Protein 1WM2 (pdb70)

InterPro domains:
  IPR000626 Ubiquitin-like domain [PS50053] (16-93)
  IPR000626 Ubiquitin-like domain [SM00213] (18-89)
  IPR022617 Rad60/SUMO-like domain [PF11976] (18-86)
  IPR029071 Ubiquitin-like domain superfamily [SSF54236] (1-93)

Radius of gyration: 11.77 Å; Cα contacts (8 Å, |Δi|>4): 129; chains: 1; bounding box: 25×30×26 Å

Structure (mmCIF, N/CA/C/O backbone):
data_1WM2
#
_entry.id   1WM2
#
_cell.length_a   75.250
_cell.length_b   75.250
_cell.length_c   29.170
_cell.angle_alpha   90.00
_cell.angle_beta   90.00
_cell.angle_gamma   120.00
#
_symmetry.space_group_name_H-M   'H 3'
#
loop_
_entity.id
_entity.type
_entity.pdbx_description
1 polymer 'Ubiquitin-like protein SMT3B'
2 wat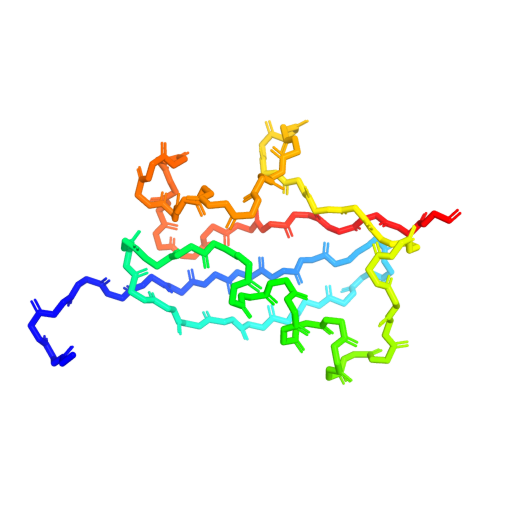er water
#
loop_
_atom_site.group_PDB
_atom_site.id
_atom_site.type_symbol
_atom_site.label_atom_id
_atom_site.label_alt_id
_atom_site.label_comp_id
_atom_site.label_asym_id
_atom_site.label_entity_id
_atom_site.label_seq_id
_atom_site.pdbx_PDB_ins_code
_atom_site.Cartn_x
_atom_site.Cartn_y
_atom_site.Cartn_z
_atom_site.occupancy
_atom_site.B_iso_or_equiv
_atom_site.auth_seq_id
_atom_site.auth_comp_id
_atom_site.auth_asym_id
_atom_site.auth_atom_id
_atom_site.pdbx_PDB_model_num
ATOM 1 N N . THR A 1 1 ? 18.553 -11.857 20.939 1.00 47.27 12 THR A N 1
ATOM 2 C CA . THR A 1 1 ? 18.143 -12.863 21.973 1.00 46.30 12 THR A CA 1
ATOM 3 C C . THR A 1 1 ? 17.457 -12.196 23.178 1.00 45.53 12 THR A C 1
ATOM 4 O O . THR A 1 1 ? 17.266 -10.973 23.217 1.00 44.85 12 THR A O 1
ATOM 8 N N . GLU A 1 2 ? 17.103 -13.011 24.167 1.00 44.28 13 GLU A N 1
ATOM 9 C CA . GLU A 1 2 ? 16.459 -12.503 25.376 1.00 42.81 13 GLU A CA 1
ATOM 10 C C . GLU A 1 2 ? 17.464 -11.814 26.312 1.00 40.00 13 GLU A C 1
ATOM 11 O O . GLU A 1 2 ? 17.088 -11.213 27.346 1.00 39.30 13 GLU A O 1
ATOM 17 N N . ASN A 1 3 ? 18.741 -11.911 25.946 1.00 36.54 14 ASN A N 1
ATOM 18 C CA . ASN A 1 3 ? 19.804 -11.318 26.745 1.00 33.19 14 ASN A CA 1
ATOM 19 C C . ASN A 1 3 ? 20.253 -9.954 26.226 1.00 33.32 14 ASN A C 1
ATOM 20 O O . ASN A 1 3 ? 21.295 -9.423 26.671 1.00 33.77 14 ASN A O 1
ATOM 25 N N . ASN A 1 4 ? 19.509 -9.406 25.266 1.00 31.40 15 ASN A N 1
ATOM 26 C CA . ASN A 1 4 ? 19.834 -8.070 24.751 1.00 31.87 15 ASN A CA 1
ATOM 27 C C . ASN A 1 4 ? 18.887 -7.101 25.458 1.00 31.10 15 ASN A C 1
ATOM 28 O O . ASN A 1 4 ? 17.980 -7.545 26.164 1.00 33.04 15 ASN A O 1
ATOM 33 N N . ASP A 1 5 ? 19.129 -5.789 25.316 1.00 28.69 16 ASP A N 1
ATOM 34 C CA . ASP A 1 5 ? 18.223 -4.764 25.899 1.00 27.03 16 ASP A CA 1
ATOM 35 C C . ASP A 1 5 ? 17.364 -4.414 24.696 1.00 26.51 16 ASP A C 1
ATOM 36 O O . ASP A 1 5 ? 17.916 -3.925 23.707 1.00 24.33 16 ASP A O 1
ATOM 41 N N . HIS A 1 6 ? 16.059 -4.666 24.756 1.00 25.01 17 HIS A N 1
ATOM 42 C CA . HIS A 1 6 ? 15.208 -4.300 23.611 1.00 24.85 17 HIS A CA 1
ATOM 43 C C . HIS A 1 6 ? 14.526 -3.046 24.086 1.00 23.23 17 HIS A C 1
ATOM 44 O O . HIS A 1 6 ? 14.204 -2.889 25.276 1.00 23.77 17 HIS A O 1
ATOM 51 N N . ILE A 1 7 ? 14.365 -2.122 23.173 1.00 19.23 18 ILE A N 1
ATOM 52 C CA . ILE A 1 7 ? 13.777 -0.871 23.532 1.00 18.10 18 ILE A CA 1
ATOM 53 C C . ILE A 1 7 ? 12.485 -0.763 22.739 1.00 17.30 18 ILE A C 1
ATOM 54 O O . ILE A 1 7 ? 12.459 -1.126 21.590 1.00 16.01 18 ILE A O 1
ATOM 59 N N . ASN A 1 8 ? 11.404 -0.360 23.409 1.00 15.76 19 ASN A N 1
ATOM 60 C CA . ASN A 1 8 ? 10.135 -0.131 22.730 1.00 14.65 19 ASN A CA 1
ATOM 61 C C . ASN A 1 8 ? 10.165 1.292 22.286 1.00 13.81 19 ASN A C 1
ATOM 62 O O . ASN A 1 8 ? 10.525 2.182 23.080 1.00 15.69 19 ASN A O 1
ATOM 67 N N . LEU A 1 9 ? 9.810 1.561 21.031 1.00 11.19 20 LEU A N 1
ATOM 68 C CA . LEU A 1 9 ? 9.810 2.926 20.550 1.00 11.84 20 LEU A CA 1
ATOM 69 C C . LEU A 1 9 ? 8.483 3.252 19.894 1.00 12.48 20 LEU A C 1
ATOM 70 O O . LEU A 1 9 ? 7.840 2.351 19.312 1.00 14.27 20 LEU A O 1
ATOM 75 N N . LYS A 1 10 ? 8.047 4.508 20.004 1.00 11.52 21 LYS A N 1
ATOM 76 C CA . LYS A 1 10 ? 6.820 4.925 19.310 1.00 13.58 21 LYS A CA 1
ATOM 77 C C . LYS A 1 10 ? 7.206 5.852 18.196 1.00 14.02 21 LYS A C 1
ATOM 78 O O . LYS A 1 10 ? 8.011 6.745 18.419 1.00 15.14 21 LYS A O 1
ATOM 84 N N . VAL A 1 11 ? 6.643 5.696 16.994 1.00 11.30 22 VAL A N 1
ATOM 85 C CA . VAL A 1 11 ? 6.959 6.629 15.908 1.00 11.62 22 VAL A CA 1
ATOM 86 C C . VAL A 1 11 ? 5.658 7.423 15.700 1.00 11.49 22 VAL A C 1
ATOM 87 O O . VAL A 1 11 ? 4.638 6.857 15.355 1.00 9.97 22 VAL A O 1
ATOM 91 N N . ALA A 1 12 ? 5.690 8.733 15.939 1.00 9.60 23 ALA A N 1
ATOM 92 C CA . ALA A 1 12 ? 4.487 9.560 15.889 1.00 11.78 23 ALA A CA 1
ATOM 93 C C . ALA A 1 12 ? 4.526 10.465 14.721 1.00 12.04 23 ALA A C 1
ATOM 94 O O . ALA A 1 12 ? 5.394 11.349 14.639 1.00 13.70 23 ALA A O 1
ATOM 96 N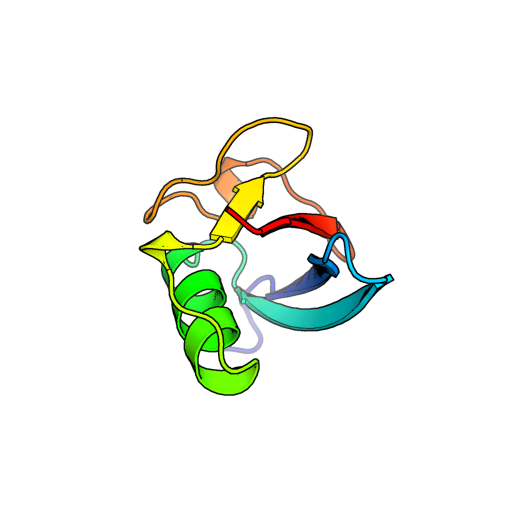 N . GLY A 1 13 ? 3.581 10.286 13.820 1.00 12.08 24 GLY A N 1
ATOM 97 C CA . GLY A 1 13 ? 3.539 11.130 12.637 1.00 13.66 24 GLY A CA 1
ATOM 98 C C . GLY A 1 13 ? 2.868 12.475 12.886 1.00 15.99 24 GLY A C 1
ATOM 99 O O . GLY A 1 13 ? 2.141 12.644 13.854 1.00 15.98 24 GLY A O 1
ATOM 100 N N . GLN A 1 14 ? 3.055 13.434 11.977 1.00 16.27 25 GLN A N 1
ATOM 101 C CA . GLN A 1 14 ? 2.392 14.713 12.169 1.00 19.13 25 GLN A CA 1
ATOM 102 C C . GLN A 1 14 ? 0.908 14.528 11.878 1.00 19.04 25 GLN A C 1
ATOM 103 O O . GLN A 1 14 ? 0.098 15.443 12.146 1.00 20.25 25 GLN A O 1
ATOM 109 N N . ASP A 1 15 ? 0.554 13.362 11.343 1.00 15.49 26 ASP A N 1
ATOM 110 C CA . ASP A 1 15 ? -0.847 13.087 11.065 1.00 15.27 26 ASP A CA 1
ATOM 111 C C . ASP A 1 15 ? -1.590 12.461 12.223 1.00 14.95 26 ASP A C 1
ATOM 112 O O . ASP A 1 15 ? -2.773 12.066 12.074 1.00 16.11 26 ASP A O 1
ATOM 117 N N . GLY A 1 16 ? -0.917 12.345 13.364 1.00 12.82 27 GLY A N 1
ATOM 118 C CA . GLY A 1 16 ? -1.596 11.797 14.531 1.00 12.27 27 GLY A CA 1
ATOM 119 C C . GLY A 1 16 ? -1.337 10.315 14.758 1.00 11.30 27 GLY A C 1
ATOM 120 O O . GLY A 1 16 ? -1.548 9.778 15.838 1.00 11.29 27 GLY A O 1
ATOM 121 N N . SER A 1 17 ? -0.837 9.650 13.722 1.00 11.97 28 SER A N 1
ATOM 122 C CA . SER A 1 17 ? -0.582 8.201 13.849 1.00 10.57 28 SER A CA 1
ATOM 123 C C . SER A 1 17 ? 0.540 7.872 14.839 1.00 10.39 28 SER A C 1
ATOM 124 O O . SER A 1 17 ? 1.506 8.622 14.970 1.00 11.28 28 SER A O 1
ATOM 127 N N . VAL A 1 18 ? 0.383 6.774 15.585 1.00 8.60 29 VAL A N 1
ATOM 128 C CA . VAL A 1 18 ? 1.449 6.320 16.507 1.00 10.38 29 VAL A CA 1
ATOM 129 C C . VAL A 1 18 ? 1.676 4.835 16.196 1.00 11.08 29 VAL A C 1
ATOM 130 O O . VAL A 1 18 ? 0.754 4.023 16.410 1.00 15.33 29 VAL A O 1
ATOM 134 N N . VAL A 1 19 ? 2.860 4.499 15.677 1.00 10.49 30 VAL A N 1
ATOM 135 C CA . VAL A 1 19 ? 3.229 3.147 15.276 1.00 12.18 30 VAL A CA 1
ATOM 136 C C . VAL A 1 19 ? 4.335 2.642 16.204 1.00 11.74 30 VAL A C 1
ATOM 137 O O . VAL A 1 19 ? 5.257 3.392 16.514 1.00 16.32 30 VAL A O 1
ATOM 141 N N . GLN A 1 20 ? 4.234 1.392 16.684 1.00 10.85 31 GLN A N 1
ATOM 142 C CA . GLN A 1 20 ? 5.192 0.869 17.672 1.00 11.13 31 GLN A CA 1
ATOM 143 C C . GLN A 1 20 ? 6.235 -0.061 17.057 1.00 10.18 31 GLN A C 1
ATOM 144 O O . GLN A 1 20 ? 5.942 -0.771 16.115 1.00 10.24 31 GLN A O 1
ATOM 150 N N . PHE A 1 21 ? 7.470 0.044 17.584 1.00 10.23 32 PHE A N 1
ATOM 151 C CA . PHE A 1 21 ? 8.571 -0.794 17.195 1.00 10.14 32 PHE A CA 1
ATOM 152 C C . PHE A 1 21 ? 9.271 -1.342 18.428 1.00 9.78 32 PHE A C 1
ATOM 153 O O . PHE A 1 21 ? 9.137 -0.763 19.514 1.00 11.20 32 PHE A O 1
ATOM 161 N N . LYS A 1 22 ? 9.948 -2.487 18.270 1.00 9.96 33 LYS A N 1
ATOM 162 C CA . LYS A 1 22 ? 10.743 -2.987 19.407 1.00 11.98 33 LYS A CA 1
ATOM 163 C C . LYS A 1 22 ? 12.004 -3.444 18.735 1.00 11.81 33 LYS A C 1
ATOM 164 O O . LYS A 1 22 ? 11.957 -4.354 17.898 1.00 13.65 33 LYS A O 1
ATOM 170 N N . ILE A 1 23 ? 13.146 -2.845 19.087 1.00 12.09 34 ILE A N 1
ATOM 171 C CA . ILE A 1 23 ? 14.380 -3.302 18.458 1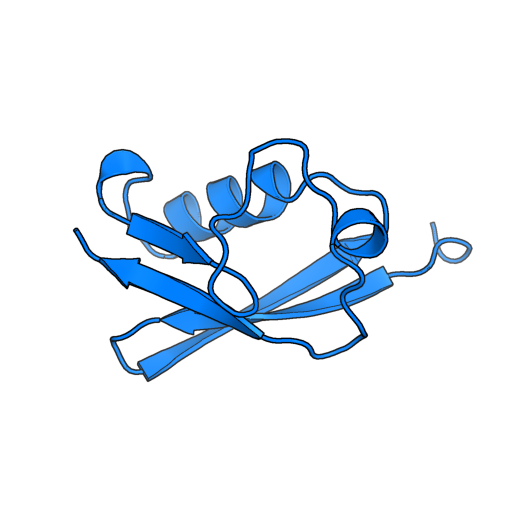.00 12.49 34 ILE A CA 1
ATOM 172 C C . ILE A 1 23 ? 15.469 -3.352 19.542 1.00 13.38 34 ILE A C 1
ATOM 173 O O . ILE A 1 23 ? 15.299 -2.784 20.598 1.00 12.62 34 ILE A O 1
ATOM 178 N N . LYS A 1 24 ? 16.591 -4.006 19.268 1.00 11.89 35 LYS A N 1
ATOM 179 C CA . LYS A 1 24 ? 17.657 -4.072 20.283 1.00 11.62 35 LYS A CA 1
ATOM 180 C C . LYS A 1 24 ? 18.255 -2.638 20.378 1.00 10.77 35 LYS A C 1
ATOM 181 O O . LYS A 1 24 ? 18.278 -1.867 19.386 1.00 11.36 35 LYS A O 1
ATOM 187 N N . ARG A 1 25 ? 18.809 -2.305 21.543 1.00 12.24 36 ARG A N 1
ATOM 188 C CA . ARG A 1 25 ? 19.340 -0.969 21.798 1.00 12.52 36 ARG A CA 1
ATOM 189 C C . ARG A 1 25 ? 20.502 -0.556 20.845 1.00 11.56 36 ARG A C 1
ATOM 190 O O . ARG A 1 25 ? 20.697 0.624 20.549 1.00 11.78 36 ARG A O 1
ATOM 198 N N . HIS A 1 26 ? 21.237 -1.534 20.301 1.00 12.46 37 HIS A N 1
ATOM 199 C CA . HIS A 1 26 ? 22.354 -1.236 19.405 1.00 10.62 37 HIS A CA 1
ATOM 200 C C . HIS A 1 26 ? 22.026 -1.455 17.940 1.00 11.44 37 HIS A C 1
ATOM 201 O O . HIS A 1 26 ? 22.911 -1.529 17.121 1.00 12.16 37 HIS A O 1
ATOM 208 N N . THR A 1 27 ? 20.744 -1.555 17.635 1.00 10.88 38 THR A N 1
ATOM 209 C CA . THR A 1 27 ? 20.347 -1.726 16.224 1.00 10.20 38 THR A CA 1
ATOM 210 C C . THR A 1 27 ? 20.217 -0.392 15.517 1.00 10.37 38 THR A C 1
ATOM 211 O O . THR A 1 27 ? 19.605 0.535 16.032 1.00 9.98 38 THR A O 1
ATOM 215 N N . PRO A 1 28 ? 20.778 -0.273 14.309 1.00 10.00 39 PRO A N 1
ATOM 216 C CA . PRO A 1 28 ? 20.681 0.979 13.540 1.00 10.72 39 PRO A CA 1
ATOM 217 C C . PRO A 1 28 ? 19.223 1.294 13.213 1.00 9.89 39 PRO A C 1
ATOM 218 O O . PRO A 1 28 ? 18.457 0.430 12.816 1.00 9.83 39 PRO A O 1
ATOM 222 N N . LEU A 1 29 ? 18.888 2.579 13.307 1.00 9.17 40 LEU A N 1
ATOM 223 C CA . LEU A 1 29 ? 17.508 2.974 13.139 1.00 9.77 40 LEU A CA 1
ATOM 224 C C . LEU A 1 29 ? 17.074 2.849 11.696 1.00 9.91 40 LEU A C 1
ATOM 225 O O . LEU A 1 29 ? 15.871 2.967 11.406 1.00 10.37 40 LEU A O 1
ATOM 230 N N . SER A 1 30 ? 18.017 2.619 10.784 1.00 10.08 41 SER A N 1
ATOM 231 C CA . SER A 1 30 ? 17.633 2.325 9.392 1.00 9.83 41 SER A CA 1
ATOM 232 C C . SER A 1 30 ? 16.628 1.157 9.359 1.00 11.23 41 SER A C 1
ATOM 233 O O . SER A 1 30 ? 15.750 1.106 8.464 1.00 12.63 41 SER A O 1
ATOM 236 N N . LYS A 1 31 ? 16.749 0.236 10.328 1.00 10.31 42 LYS A N 1
ATOM 237 C CA . LYS A 1 31 ? 15.860 -0.918 10.369 1.00 10.03 42 LYS A CA 1
ATOM 238 C C . LYS A 1 31 ? 14.419 -0.444 10.523 1.00 11.92 42 LYS A C 1
ATOM 239 O O . LYS A 1 31 ? 13.511 -0.865 9.813 1.00 11.66 42 LYS A O 1
ATOM 245 N N . LEU A 1 32 ? 14.245 0.453 11.486 1.00 10.06 43 LEU A N 1
ATOM 246 C CA . LEU A 1 32 ? 12.922 1.019 11.779 1.00 9.45 43 LEU A CA 1
ATOM 247 C C . LEU A 1 32 ? 12.460 1.942 10.676 1.00 9.46 43 LEU A C 1
ATOM 248 O O . LEU A 1 32 ? 11.296 1.873 10.303 1.00 10.42 43 LEU A O 1
ATOM 253 N N . MET A 1 33 ? 13.357 2.789 10.147 1.00 9.36 44 MET A N 1
ATOM 254 C CA . MET A 1 33 ? 12.893 3.733 9.133 1.00 9.62 44 MET A CA 1
ATOM 255 C C . MET A 1 33 ? 12.453 3.010 7.868 1.00 13.01 44 MET A C 1
ATOM 256 O O . MET A 1 33 ? 11.427 3.379 7.282 1.00 13.51 44 MET A O 1
ATOM 261 N N . LYS A 1 34 ? 13.206 2.008 7.446 1.00 12.33 45 LYS A N 1
ATOM 262 C CA . LYS A 1 34 ? 12.787 1.268 6.239 1.00 15.01 45 LYS A CA 1
ATOM 263 C C . LYS A 1 34 ? 11.467 0.547 6.445 1.00 15.91 45 LYS A C 1
ATOM 264 O O . LYS A 1 34 ? 10.595 0.567 5.563 1.00 16.27 45 LYS A O 1
ATOM 270 N N . ALA A 1 35 ? 11.324 -0.114 7.585 1.00 14.01 46 ALA A N 1
ATOM 271 C CA . ALA A 1 35 ? 10.103 -0.861 7.933 1.00 13.80 46 ALA A CA 1
ATOM 272 C C . ALA A 1 35 ? 8.905 0.063 7.969 1.00 13.56 46 ALA A C 1
ATOM 273 O O . ALA A 1 35 ? 7.841 -0.291 7.473 1.00 13.18 46 ALA A O 1
ATOM 275 N N . TYR A 1 36 ? 9.086 1.226 8.587 1.00 11.29 47 TYR A N 1
ATOM 276 C CA . TYR A 1 36 ? 8.013 2.198 8.724 1.00 11.49 47 TYR A CA 1
ATOM 277 C C . TYR A 1 36 ? 7.557 2.657 7.339 1.00 12.97 47 TYR A C 1
ATOM 278 O O . TYR A 1 36 ? 6.331 2.689 7.047 1.00 12.68 47 TYR A O 1
ATOM 287 N N . CYS A 1 37 ? 8.504 3.001 6.484 1.00 12.63 48 CYS A N 1
ATOM 288 C CA . CYS A 1 37 ? 8.111 3.493 5.144 1.00 16.00 48 CYS A CA 1
ATOM 289 C C . CYS A 1 37 ? 7.419 2.368 4.389 1.00 15.27 48 CYS A C 1
ATOM 290 O O . CYS A 1 37 ? 6.373 2.591 3.754 1.00 17.99 48 CYS A O 1
ATOM 293 N N . GLU A 1 38 ? 7.926 1.146 4.478 1.00 14.97 49 GLU A N 1
ATOM 294 C CA . GLU A 1 38 ? 7.251 0.066 3.746 1.00 17.23 49 GLU A CA 1
ATOM 295 C C . GLU A 1 38 ? 5.807 -0.235 4.177 1.00 18.30 49 GLU A C 1
ATOM 296 O O . GLU A 1 38 ? 4.862 -0.356 3.335 1.00 18.90 49 GLU A O 1
ATOM 302 N N . ARG A 1 39 ? 5.644 -0.366 5.490 1.00 15.98 50 ARG A N 1
ATOM 303 C CA . ARG A 1 39 ? 4.384 -0.716 6.101 1.00 16.53 50 ARG A CA 1
ATOM 304 C C . ARG A 1 39 ? 3.331 0.368 6.148 1.00 18.12 50 ARG A C 1
ATOM 305 O O . ARG A 1 39 ? 2.131 0.078 6.108 1.00 17.13 50 ARG A O 1
ATOM 313 N N . GLN A 1 40 ? 3.764 1.613 6.272 1.00 17.30 51 GLN A N 1
ATOM 314 C CA . GLN A 1 40 ? 2.792 2.698 6.369 1.00 17.87 51 GLN A CA 1
ATOM 315 C C . GLN A 1 40 ? 2.514 3.340 5.002 1.00 19.32 51 GLN A C 1
ATOM 316 O O . GLN A 1 40 ? 1.745 4.318 4.900 1.00 21.29 51 GLN A O 1
ATOM 322 N N . GLY A 1 41 ? 3.102 2.776 3.954 1.00 17.66 52 GLY A N 1
ATOM 323 C CA . GLY A 1 41 ? 2.855 3.296 2.615 1.00 20.98 52 GLY A CA 1
ATOM 324 C C . GLY A 1 41 ? 3.458 4.657 2.359 1.00 23.34 52 GLY A C 1
ATOM 325 O O . GLY A 1 41 ? 2.863 5.479 1.641 1.00 24.26 52 GLY A O 1
ATOM 326 N N . LEU A 1 42 ? 4.651 4.892 2.896 1.00 23.56 53 LEU A N 1
ATOM 327 C CA . LEU A 1 42 ? 5.331 6.169 2.737 1.00 25.86 53 LEU A CA 1
ATOM 328 C C . LEU A 1 42 ? 6.650 5.944 2.021 1.00 27.65 53 LEU A C 1
ATOM 329 O O . LEU A 1 42 ? 7.151 4.818 1.976 1.00 30.18 53 LEU A O 1
ATOM 334 N N . SER A 1 43 ? 7.213 6.988 1.433 1.00 27.64 54 SER A N 1
ATOM 335 C CA . SER A 1 43 ? 8.505 6.844 0.736 1.00 27.93 54 SER A CA 1
ATOM 336 C C . SER A 1 43 ? 9.535 7.589 1.578 1.00 28.93 54 SER A C 1
ATOM 337 O O . SER A 1 43 ? 9.212 8.619 2.143 1.00 28.36 54 SER A O 1
ATOM 340 N N . MET A 1 44 ? 10.758 7.075 1.663 1.00 27.02 55 MET A N 1
ATOM 341 C CA . MET A 1 44 ? 11.783 7.677 2.499 1.00 29.28 55 MET A CA 1
ATOM 342 C C . MET A 1 44 ? 12.084 9.116 2.130 1.00 31.11 55 MET A C 1
ATOM 343 O O . MET A 1 44 ? 12.335 9.966 2.991 1.00 30.59 55 MET A O 1
ATOM 348 N N . ARG A 1 45 ? 12.083 9.401 0.837 1.00 30.69 56 ARG A N 1
ATOM 349 C CA . ARG A 1 45 ? 12.390 10.751 0.440 1.00 32.12 56 ARG A CA 1
ATOM 350 C C . ARG A 1 45 ? 11.325 11.749 0.834 1.00 31.61 56 ARG A C 1
ATOM 351 O O . ARG A 1 45 ? 11.585 12.944 0.854 1.00 33.67 56 ARG A O 1
ATOM 359 N N . GLN A 1 46 ? 10.128 11.286 1.151 1.00 30.90 57 GLN A N 1
ATOM 360 C CA . GLN A 1 46 ? 9.073 12.205 1.511 1.00 32.07 57 GLN A CA 1
ATOM 361 C C . GLN A 1 46 ? 8.863 12.393 3.002 1.00 30.43 57 GLN A C 1
ATOM 362 O O . GLN A 1 46 ? 8.092 13.260 3.400 1.00 31.87 57 GLN A O 1
ATOM 368 N N . ILE A 1 47 ? 9.512 11.578 3.825 1.00 27.43 58 ILE A N 1
ATOM 369 C CA . ILE A 1 47 ? 9.361 11.763 5.259 1.00 24.44 58 ILE A CA 1
ATOM 370 C C . ILE A 1 47 ? 10.702 11.993 5.922 1.00 23.12 58 ILE A C 1
ATOM 371 O O . ILE A 1 47 ? 11.776 11.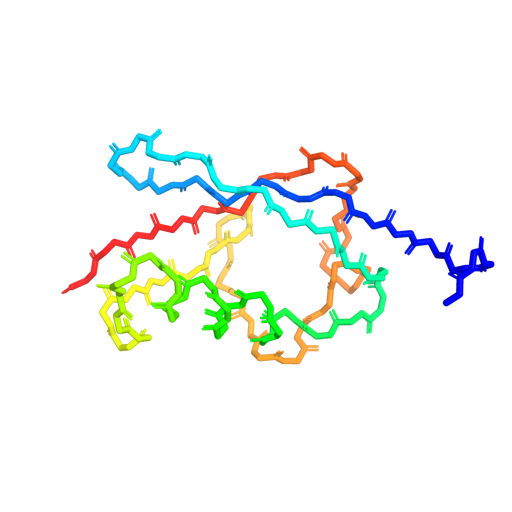659 5.375 1.00 22.34 58 ILE A O 1
ATOM 376 N N . ARG A 1 48 ? 10.671 12.618 7.089 1.00 19.69 59 ARG A N 1
ATOM 377 C CA . ARG A 1 48 ? 11.897 12.904 7.819 1.00 19.07 59 ARG A CA 1
ATOM 378 C C . ARG A 1 48 ? 11.705 12.408 9.248 1.00 16.94 59 ARG A C 1
ATOM 379 O O . ARG A 1 48 ? 10.644 12.642 9.841 1.00 17.27 59 ARG A O 1
ATOM 387 N N . PHE A 1 49 ? 12.684 11.649 9.761 1.00 15.33 60 PHE A N 1
ATOM 388 C CA . PHE A 1 49 ? 12.606 11.140 11.119 1.00 13.36 60 PHE A CA 1
ATOM 389 C C . PHE A 1 49 ? 13.486 11.942 12.032 1.00 15.04 60 PHE A C 1
ATOM 390 O O . PHE A 1 49 ? 14.668 12.153 11.718 1.00 16.27 60 PHE A O 1
ATOM 398 N N . ARG A 1 50 ? 12.937 12.370 13.165 1.00 14.09 61 ARG A N 1
ATOM 399 C CA . ARG A 1 50 ? 13.725 13.139 14.129 1.00 16.67 61 ARG A CA 1
ATOM 400 C C . ARG A 1 50 ? 13.539 12.621 15.533 1.00 15.32 61 ARG A C 1
ATOM 401 O O . ARG A 1 50 ? 12.506 12.034 15.873 1.00 13.43 61 ARG A O 1
ATOM 409 N N . PHE A 1 51 ? 14.549 12.861 16.361 1.00 14.14 62 PHE A N 1
ATOM 410 C CA . PHE A 1 51 ? 14.428 12.482 17.770 1.00 14.86 62 PHE A CA 1
ATOM 411 C C . PHE A 1 51 ? 14.926 13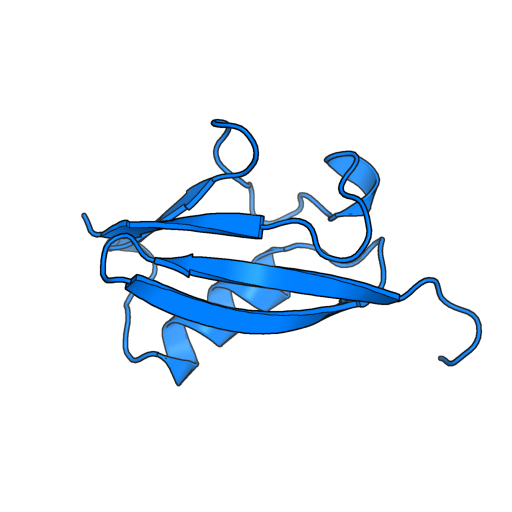.674 18.550 1.00 18.54 62 PHE A C 1
ATOM 412 O O . PHE A 1 51 ? 16.060 14.078 18.351 1.00 19.29 62 PHE A O 1
ATOM 420 N N . ASP A 1 52 ? 14.083 14.179 19.444 1.00 20.79 63 ASP A N 1
ATOM 421 C CA . ASP A 1 52 ? 14.459 15.324 20.272 1.00 25.21 63 ASP A CA 1
ATOM 422 C C . ASP A 1 52 ? 15.035 16.430 19.357 1.00 26.78 63 ASP A C 1
ATOM 423 O O . ASP A 1 52 ? 16.075 17.062 19.646 1.00 28.78 63 ASP A O 1
ATOM 428 N N . GLY A 1 53 ? 14.362 16.612 18.222 1.00 27.84 64 GLY A N 1
ATOM 429 C CA . GLY A 1 53 ? 14.706 17.637 17.240 1.00 28.30 64 GLY A CA 1
ATOM 430 C C . GLY A 1 53 ? 15.822 17.415 16.239 1.00 29.26 64 GLY A C 1
ATOM 431 O O . GLY A 1 53 ? 15.992 18.185 15.270 1.00 30.19 64 GLY A O 1
ATOM 432 N N . GLN A 1 54 ? 16.593 16.369 16.457 1.00 27.06 65 GLN A N 1
ATOM 433 C CA . GLN A 1 54 ? 17.693 16.081 15.593 1.00 27.01 65 GLN A CA 1
ATOM 434 C C . GLN A 1 54 ? 17.353 15.017 14.574 1.00 24.50 65 GLN A C 1
ATOM 435 O O . GLN A 1 54 ? 16.665 14.045 14.888 1.00 20.44 65 GLN A O 1
ATOM 441 N N . PRO A 1 55 ? 17.807 15.187 13.327 1.00 23.15 66 PRO A N 1
ATOM 442 C CA . PRO A 1 55 ? 17.466 14.124 12.391 1.00 23.48 66 PRO A CA 1
ATOM 443 C C . PRO A 1 55 ? 18.211 12.842 12.776 1.00 22.22 66 PRO A C 1
ATOM 444 O O . PRO A 1 55 ? 19.291 12.879 13.389 1.00 23.18 66 PRO A O 1
ATOM 448 N N . ILE A 1 56 ? 17.597 11.715 12.463 1.00 18.57 67 ILE A N 1
ATOM 449 C CA . ILE A 1 56 ? 18.185 10.399 12.756 1.00 16.16 67 ILE A CA 1
ATOM 450 C C . ILE A 1 56 ? 18.917 9.894 11.522 1.00 16.11 67 ILE A C 1
ATOM 451 O O . ILE A 1 56 ? 18.339 9.853 10.448 1.00 18.55 67 ILE A O 1
ATOM 456 N N . ASN A 1 57 ? 20.189 9.536 11.653 1.00 14.59 68 ASN A N 1
ATOM 457 C CA . ASN A 1 57 ? 20.948 8.997 10.530 1.00 15.80 68 ASN A CA 1
ATOM 458 C C . ASN A 1 57 ? 20.810 7.464 10.475 1.00 15.10 68 ASN A C 1
ATOM 459 O O . ASN A 1 57 ? 20.449 6.829 11.472 1.00 13.53 68 ASN A O 1
ATOM 464 N N . GLU A 1 58 ? 21.075 6.895 9.291 1.00 13.83 69 GLU A N 1
ATOM 465 C CA . GLU A 1 58 ? 20.968 5.464 9.036 1.00 14.96 69 GLU A CA 1
ATOM 466 C C . GLU A 1 58 ? 21.587 4.617 10.129 1.00 14.21 69 GLU A C 1
ATOM 467 O O . GLU A 1 58 ? 20.938 3.666 10.608 1.00 13.54 69 GLU A O 1
ATOM 473 N N . THR A 1 59 ? 22.822 4.963 10.532 1.00 13.96 70 THR A N 1
ATOM 474 C CA . THR A 1 59 ? 23.473 4.085 11.481 1.00 12.52 70 THR A CA 1
ATOM 475 C C . THR A 1 59 ? 23.371 4.519 12.923 1.00 13.24 70 THR A C 1
ATOM 476 O O . THR A 1 59 ? 24.018 3.922 13.774 1.00 14.57 70 THR A O 1
ATOM 480 N N . ASP A 1 60 ? 22.553 5.520 13.206 1.00 12.67 71 ASP A N 1
ATOM 481 C CA . ASP A 1 60 ? 22.320 5.923 14.584 1.00 12.80 71 ASP A CA 1
ATOM 482 C C . ASP A 1 60 ? 21.538 4.803 15.220 1.00 11.80 71 ASP A C 1
ATOM 483 O O . ASP A 1 60 ? 20.697 4.168 14.608 1.00 12.86 71 ASP A O 1
ATOM 488 N N . THR A 1 61 ? 21.858 4.504 16.469 1.00 12.09 72 THR A N 1
ATOM 489 C CA . THR A 1 61 ? 21.121 3.487 17.193 1.00 9.98 72 THR A CA 1
ATOM 490 C C . THR A 1 61 ? 20.416 4.108 18.415 1.00 9.36 72 THR A C 1
ATOM 491 O O . THR A 1 61 ? 20.755 5.229 18.849 1.00 10.62 72 THR A O 1
ATOM 495 N N . PRO A 1 62 ? 19.382 3.428 18.950 1.00 8.06 73 PRO A N 1
ATOM 496 C CA . PRO A 1 62 ? 18.731 4.019 20.131 1.00 9.45 73 PRO A CA 1
ATOM 497 C C . PRO A 1 62 ? 19.743 4.296 21.237 1.00 10.21 73 PRO A C 1
ATOM 498 O O . PRO A 1 62 ? 19.723 5.338 21.889 1.00 12.41 73 PRO A O 1
ATOM 502 N N . ALA A 1 63 ? 20.678 3.369 21.443 1.00 10.97 74 ALA A N 1
ATOM 503 C CA . ALA A 1 63 ? 21.674 3.574 22.501 1.00 10.18 74 ALA A CA 1
ATOM 504 C C . ALA A 1 63 ? 22.573 4.795 22.219 1.00 9.55 74 ALA A C 1
ATOM 505 O O . ALA A 1 63 ? 22.895 5.620 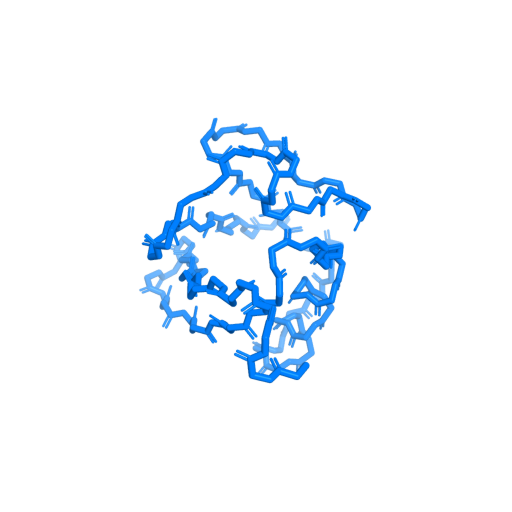23.107 1.00 9.84 74 ALA A O 1
ATOM 507 N N . GLN A 1 64 ? 23.004 4.923 20.969 1.00 8.17 75 GLN A N 1
ATOM 508 C CA . GLN A 1 64 ? 23.841 6.041 20.612 1.00 10.95 75 GLN A CA 1
ATOM 509 C C . GLN A 1 64 ? 23.137 7.373 20.782 1.00 11.41 75 GLN A C 1
ATOM 510 O O . GLN A 1 64 ? 23.756 8.369 21.147 1.00 12.80 75 GLN A O 1
ATOM 516 N N . LEU A 1 65 ? 21.830 7.404 20.515 1.00 11.19 76 LEU A N 1
ATOM 517 C CA . LEU A 1 65 ? 21.089 8.647 20.648 1.00 11.99 76 LEU A CA 1
ATOM 518 C C . LEU A 1 65 ? 20.588 8.859 22.076 1.00 11.91 76 LEU A C 1
ATOM 519 O O . LEU A 1 65 ? 19.886 9.830 22.354 1.00 15.10 76 LEU A O 1
ATOM 524 N N . GLU A 1 66 ? 20.949 7.942 22.974 1.00 11.11 77 GLU A N 1
ATOM 525 C CA . GLU A 1 66 ? 20.578 8.006 24.385 1.00 12.71 77 GLU A CA 1
ATOM 526 C C . GLU A 1 66 ? 19.062 7.953 24.571 1.00 14.72 77 GLU A C 1
ATOM 527 O O . GLU A 1 66 ? 18.439 8.598 25.426 1.00 16.15 77 GLU A O 1
ATOM 533 N N . MET A 1 67 ? 18.428 7.163 23.699 1.00 12.66 78 MET A N 1
ATOM 534 C CA . MET A 1 67 ? 17.014 6.894 23.865 1.00 15.49 78 MET A CA 1
ATOM 535 C C . MET A 1 67 ? 16.741 5.974 25.061 1.00 16.67 78 MET A C 1
ATOM 536 O O . MET A 1 67 ? 17.588 5.148 25.504 1.00 18.94 78 MET A O 1
ATOM 541 N N . GLU A 1 68 ? 15.530 6.103 25.581 1.00 15.77 79 GLU A N 1
ATOM 542 C CA . GLU A 1 68 ? 15.065 5.294 26.697 1.00 18.69 79 GLU A CA 1
ATOM 543 C C . GLU A 1 68 ? 13.829 4.562 26.232 1.00 18.67 79 GLU A C 1
ATOM 544 O O . GLU A 1 68 ? 13.181 4.943 25.251 1.00 18.37 79 GLU A O 1
ATOM 550 N N . ASP A 1 69 ? 13.514 3.479 26.932 1.00 18.75 80 ASP A N 1
ATOM 551 C CA . ASP A 1 69 ? 12.348 2.671 26.621 1.00 17.81 80 ASP A CA 1
ATOM 552 C C . ASP A 1 69 ? 11.121 3.608 26.575 1.00 17.37 80 ASP A C 1
ATOM 553 O O . ASP A 1 69 ? 10.964 4.509 27.413 1.00 16.12 80 ASP A O 1
ATOM 558 N N . GLU A 1 70 ? 10.255 3.356 25.592 1.00 16.04 81 GLU A N 1
ATOM 559 C CA . GLU A 1 70 ? 9.041 4.129 25.319 1.00 17.35 81 GLU A CA 1
ATOM 560 C C . GLU A 1 70 ? 9.248 5.571 24.821 1.00 14.73 81 GLU A C 1
ATOM 561 O O . GLU A 1 70 ? 8.322 6.396 24.844 1.00 18.02 81 GLU A O 1
ATOM 567 N N . ASP A 1 71 ? 10.449 5.877 24.311 1.00 13.65 82 ASP A N 1
ATOM 568 C CA . ASP A 1 71 ? 10.665 7.197 23.756 1.00 12.39 82 ASP A CA 1
ATOM 569 C C . ASP A 1 71 ? 9.903 7.276 22.426 1.00 12.63 82 ASP A C 1
ATOM 570 O O . ASP A 1 71 ? 9.540 6.252 21.831 1.00 13.64 82 ASP A O 1
ATOM 575 N N . THR A 1 72 ? 9.694 8.505 21.969 1.00 12.34 83 THR A N 1
ATOM 576 C CA . THR A 1 72 ? 8.974 8.763 20.707 1.00 13.30 83 THR A CA 1
ATOM 577 C C . THR A 1 72 ? 9.872 9.396 19.659 1.00 11.83 83 THR A C 1
ATOM 578 O O . THR A 1 72 ? 10.676 10.310 19.934 1.00 13.27 83 THR A O 1
ATOM 582 N N . ILE A 1 73 ? 9.803 8.842 18.462 1.00 9.99 84 ILE A N 1
ATOM 583 C CA . ILE A 1 73 ? 10.486 9.407 17.319 1.00 10.07 84 ILE A CA 1
ATOM 584 C C . ILE A 1 73 ? 9.415 10.186 16.547 1.00 11.06 84 ILE A C 1
ATOM 585 O O . ILE A 1 73 ? 8.310 9.701 16.358 1.00 12.25 84 ILE A O 1
ATOM 590 N N . ASP A 1 74 ? 9.721 11.403 16.129 1.00 11.40 85 ASP A N 1
ATOM 591 C CA . ASP A 1 74 ? 8.778 12.198 15.345 1.00 12.85 85 ASP A CA 1
ATOM 592 C C . ASP A 1 74 ? 8.988 12.058 13.843 1.00 13.46 85 ASP A C 1
ATOM 593 O O . ASP A 1 74 ? 10.128 11.981 13.355 1.00 14.29 85 ASP A O 1
ATOM 598 N N . VAL A 1 75 ? 7.887 11.975 13.105 1.00 13.49 86 VAL A N 1
ATOM 599 C CA . VAL A 1 75 ? 7.930 11.867 11.639 1.00 15.32 86 VAL A CA 1
ATOM 600 C C . VAL A 1 75 ? 7.228 13.062 11.004 1.00 18.26 86 VAL A C 1
ATOM 601 O O . VAL A 1 75 ? 6.134 13.427 11.422 1.00 19.16 86 VAL A O 1
ATOM 605 N N . PHE A 1 76 ? 7.896 13.699 10.042 1.00 17.80 87 PHE A N 1
ATOM 606 C CA . PHE A 1 76 ? 7.309 14.848 9.330 1.00 22.85 87 PHE A CA 1
ATOM 607 C C . PHE A 1 76 ? 7.199 14.429 7.875 1.00 26.23 87 PHE A C 1
ATOM 608 O O . PHE A 1 76 ? 8.077 13.721 7.389 1.00 22.08 87 PHE A O 1
ATOM 616 N N . GLN A 1 77 ? 6.121 14.849 7.191 1.00 30.18 88 GLN A N 1
ATOM 617 C CA . GLN A 1 77 ? 5.973 14.528 5.762 1.00 36.37 88 GLN A CA 1
ATOM 618 C C . GLN A 1 77 ? 6.504 15.712 4.916 1.00 39.41 88 GLN A C 1
ATOM 619 O O . GLN A 1 77 ? 6.256 16.868 5.234 1.00 39.74 88 GLN A O 1
ATOM 625 N N . GLN A 1 78 ? 7.236 15.409 3.844 1.00 41.68 89 GLN A N 1
ATOM 626 C CA . GLN A 1 78 ? 7.820 16.426 2.961 1.00 43.74 89 GLN A CA 1
ATOM 627 C C . GLN A 1 78 ? 7.238 16.453 1.553 1.00 44.15 89 GLN A C 1
ATOM 628 O O . GLN A 1 78 ? 7.598 17.398 0.814 1.00 44.69 89 GLN A O 1
#

B-factor: mean 21.62, std 10.61, range [8.06, 52.27]

GO terms:
  GO:0005634 nucleus (C, IDA)
  GO:0016605 PML body (C, IDA)
  GO:0016925 protein sumoylation (P, IDA)
  GO:0032436 positive regulation of proteasomal ubiquitin-dependent protein catabolic process (P, IDA)
  GO:0005515 protein binding (F, IPI)
  GO:0031625 ubiquitin protein ligase binding (F, IPI)
  GO:0005654 nucleoplasm (C, TAS)
  GO:0005654 nucleoplasm (C, IDA)
  GO:0016604 nuclear body (C, IDA)
  GO:0003723 RNA binding (F, HDA)

Sequence (78 aa):
TENNDHINLKVAGQDGSVVQFKIKRHTPLSKLMKAYCERQGLSMRQIR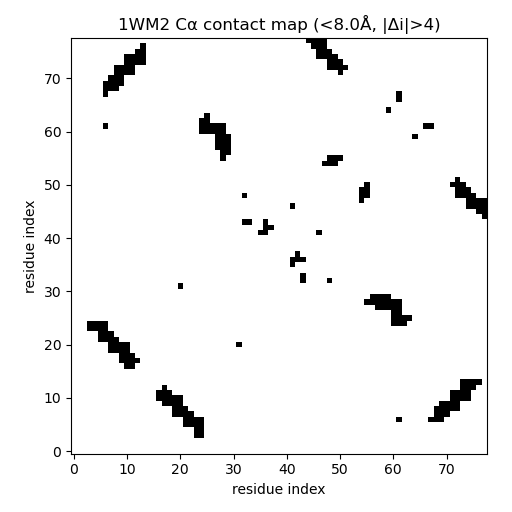FRFDGQPINETDTPAQLEMEDEDTIDVFQQ

Nearest PDB structures (foldseek):
  1wm2-assembly1_A  TM=1.013E+00  e=2.203E-17  Homo sapiens
  6uyv-assembly1_A  TM=9.600E-01  e=3.006E-11  Homo sapiens
  5jp1-assembly1_B  TM=9.607E-01  e=9.091E-11  Solanum lycopersicum
  8djh-assembly1_A  TM=9.366E-01  e=1.036E-10  Homo sapiens
  6bi8-assembly2_D  TM=8.605E-01  e=6.362E-07  Homo sapiens

Organism: Homo sapiens (NCBI:txid9606)

CATH classification: 3.10.20.90

Secondary structure (DSSP, 8-state):
-TTSPEEEEEEEETTS-EEEEEEETTS-THHHHHHHHHHHT--GGGEEEEETTEEPPTT--TTTTT--TTEEEEEEE-

Solvent-accessible surface area: 5178 Å² total; per-residue (Å²): 111,174,146,64,97,80,7,31,0,79,0,21,11,110,117,61,40,95,30,94,28,132,10,88,91,129,23,54,0,24,126,1,16,110,22,5,9,128,198,79,68,41,58,86,199,64,3,101,11,82,29,117,52,111,79,14,95,116,90,12,18,0,19,118,48,148,8,124,84,87,37,53,0,47,3,77,109,130

Foldseek 3Di:
DVPFAWAKEWEAEPVGDTDIDIGGQQAFCLVVLVVCCVVVVHDSVF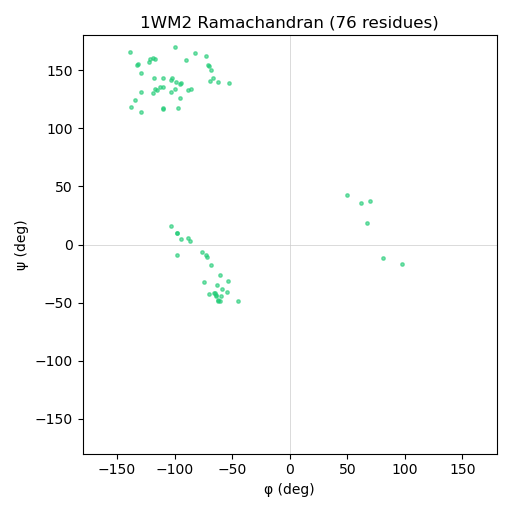KFKAFPRHTGDRRQGNVNVVHHHHGYIYMYTD